Protein AF-A0AAU8SD84-F1 (afdb_monomer_lite)

pLDDT: mean 93.06, std 7.02, range [56.69, 98.38]

Foldseek 3Di:
DVVVVLLVLLVVLCVVVQKFKDWDWDDDPNFIKIWIWMWGQDPLKTKIWIWIATPVCVPPRVRTPDTDIDIDNDSVVVVCCCCPPVVDDSVSRSVRSVVD

Radius of gyration: 14.19 Å; chains: 1; bounding box: 34×24×42 Å

Sequence (100 aa):
MKIYNQLQKIKSHLKQNKKLWLEHEYNENGKIYKKEFFIKLHNNTFHIGLDEYLEDYEDATDLYRVHIRKSYTSLSEAMTFITSELHITEDEIIFKCNKS

Organism: NCBI:txid1384061

Structure (mmCIF, N/CA/C/O backbone):
data_AF-A0AAU8SD84-F1
#
_entry.id   AF-A0AAU8SD84-F1
#
loop_
_atom_site.group_PDB
_atom_site.id
_atom_site.type_symbol
_atom_site.label_atom_id
_atom_site.label_alt_id
_atom_site.label_comp_id
_atom_site.label_asym_id
_atom_site.label_entity_id
_atom_site.label_seq_id
_atom_site.pdbx_PDB_ins_code
_atom_site.Cartn_x
_atom_site.Cartn_y
_atom_site.Cartn_z
_atom_site.occupancy
_atom_site.B_iso_or_equiv
_atom_site.auth_seq_id
_atom_site.auth_comp_id
_atom_site.auth_asym_id
_atom_site.auth_atom_id
_atom_site.pdbx_PDB_model_num
ATOM 1 N N . MET A 1 1 ? 6.646 -5.440 22.418 1.00 56.69 1 MET A N 1
ATOM 2 C CA . MET A 1 1 ? 5.985 -4.178 22.841 1.00 56.69 1 MET A CA 1
ATOM 3 C C . MET A 1 1 ? 5.906 -3.119 21.730 1.00 56.69 1 MET A C 1
ATOM 5 O O . MET A 1 1 ? 4.906 -2.422 21.672 1.00 56.69 1 MET A O 1
ATOM 9 N N . LYS A 1 2 ? 6.899 -3.012 20.826 1.00 65.12 2 LYS A N 1
ATOM 10 C CA . LYS A 1 2 ? 6.940 -2.009 19.735 1.00 65.12 2 LYS A CA 1
ATOM 11 C C . LYS A 1 2 ? 5.816 -2.170 18.683 1.00 65.12 2 LYS A C 1
ATOM 13 O O . LYS A 1 2 ? 5.096 -1.211 18.427 1.00 65.12 2 LYS A O 1
ATOM 18 N N . ILE A 1 3 ? 5.583 -3.405 18.221 1.00 64.50 3 ILE A N 1
ATOM 19 C CA . ILE A 1 3 ? 4.593 -3.755 17.177 1.00 64.50 3 ILE A CA 1
ATOM 20 C C . ILE A 1 3 ? 3.153 -3.388 17.579 1.00 64.50 3 ILE A C 1
ATOM 22 O O . ILE A 1 3 ? 2.424 -2.757 16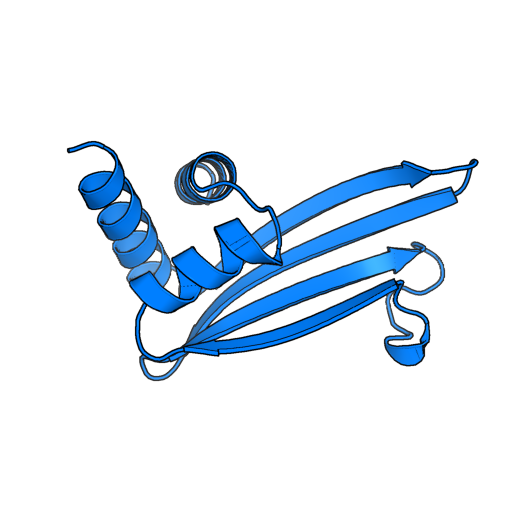.818 1.00 64.50 3 ILE A O 1
ATOM 26 N N . TYR A 1 4 ? 2.739 -3.716 18.810 1.00 69.94 4 TYR A N 1
ATOM 27 C CA . TYR A 1 4 ? 1.387 -3.397 19.292 1.00 69.94 4 TYR A CA 1
ATOM 28 C C . TYR A 1 4 ? 1.113 -1.884 19.267 1.00 69.94 4 TYR A C 1
ATOM 30 O O . TYR A 1 4 ? 0.039 -1.449 18.854 1.00 69.94 4 TYR A O 1
ATOM 3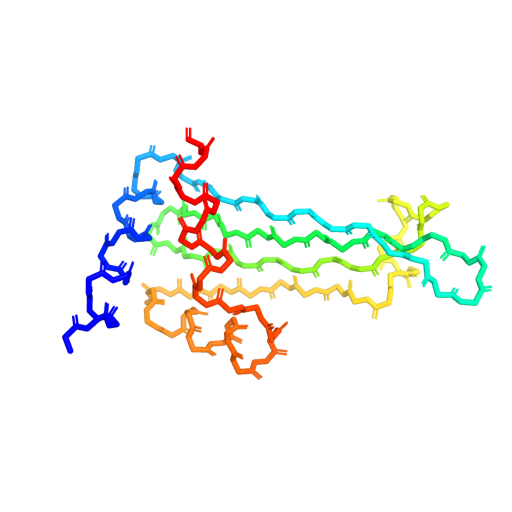8 N N . ASN A 1 5 ? 2.107 -1.071 19.636 1.00 82.62 5 ASN A N 1
ATOM 39 C CA . ASN A 1 5 ? 1.980 0.385 19.627 1.00 82.62 5 ASN A CA 1
ATOM 40 C C . ASN A 1 5 ? 1.928 0.960 18.201 1.00 82.62 5 ASN A C 1
ATOM 42 O O . ASN A 1 5 ? 1.197 1.922 17.963 1.00 82.62 5 ASN A O 1
ATOM 46 N N . GLN A 1 6 ? 2.651 0.363 17.247 1.00 87.19 6 GLN A N 1
ATOM 47 C CA . GLN A 1 6 ? 2.617 0.767 15.836 1.00 87.19 6 GLN A CA 1
ATOM 48 C C . GLN A 1 6 ? 1.245 0.477 15.208 1.00 87.19 6 GLN A C 1
ATOM 50 O O . GLN A 1 6 ? 0.620 1.386 14.658 1.00 87.19 6 GLN A O 1
ATOM 55 N N . LEU A 1 7 ? 0.700 -0.730 15.389 1.00 89.81 7 LEU A N 1
ATOM 56 C CA . LEU A 1 7 ? -0.633 -1.077 14.879 1.00 89.81 7 LEU A CA 1
ATOM 57 C C . LEU A 1 7 ? -1.738 -0.168 15.433 1.00 89.81 7 LEU A C 1
ATOM 59 O O . LEU A 1 7 ? -2.617 0.258 14.683 1.00 89.81 7 LEU A O 1
ATOM 63 N N . GLN A 1 8 ? -1.697 0.176 16.725 1.00 91.88 8 GLN A N 1
ATOM 64 C CA . GLN A 1 8 ? -2.674 1.102 17.312 1.00 91.88 8 GLN A CA 1
ATOM 65 C C . GLN A 1 8 ? -2.571 2.506 16.718 1.00 91.88 8 GLN A C 1
ATOM 67 O O . GLN A 1 8 ? -3.593 3.149 16.474 1.00 91.88 8 GLN A O 1
ATOM 72 N N . LYS A 1 9 ? -1.354 2.968 16.432 1.00 93.62 9 LYS A N 1
ATOM 73 C CA . LYS A 1 9 ? -1.126 4.262 15.792 1.00 93.62 9 LYS A CA 1
ATOM 74 C C . LYS A 1 9 ? -1.697 4.304 14.377 1.00 93.62 9 LYS A C 1
ATOM 76 O O . LYS A 1 9 ? -2.449 5.224 14.061 1.00 93.62 9 LYS A O 1
ATOM 81 N N . ILE A 1 10 ? -1.431 3.272 13.576 1.00 93.56 10 ILE A N 1
ATOM 82 C CA . ILE A 1 10 ? -1.995 3.123 12.224 1.00 93.56 10 ILE A CA 1
ATOM 83 C C . ILE A 1 10 ? -3.524 3.073 12.296 1.00 93.56 10 ILE A C 1
ATOM 85 O O . ILE A 1 10 ? -4.215 3.789 11.572 1.00 93.56 10 ILE A O 1
ATOM 89 N N . LYS A 1 11 ? -4.072 2.285 13.229 1.00 93.56 11 LYS A N 1
ATOM 90 C CA . LYS A 1 11 ? -5.519 2.185 13.453 1.00 93.56 11 LYS A CA 1
ATOM 91 C C . LYS A 1 11 ? -6.141 3.534 13.801 1.00 93.56 11 LYS A C 1
ATOM 93 O O . LYS A 1 11 ? -7.196 3.868 13.266 1.00 93.56 11 LYS A O 1
ATOM 98 N N . SER A 1 12 ? -5.517 4.287 14.705 1.00 94.75 12 SER A N 1
ATOM 99 C CA . SER A 1 12 ? -5.983 5.615 15.110 1.00 94.75 12 SER A CA 1
ATOM 100 C C . SER A 1 12 ? -5.982 6.576 13.925 1.00 94.75 12 SER A C 1
ATOM 102 O O . SER A 1 12 ? -7.002 7.209 13.655 1.00 94.75 12 SER A O 1
ATOM 104 N N . HIS A 1 13 ? -4.881 6.610 13.172 1.00 95.69 13 HIS A N 1
ATOM 105 C CA . HIS A 1 13 ? -4.744 7.445 11.985 1.00 95.69 13 HIS A CA 1
ATOM 106 C C . HIS A 1 13 ? -5.821 7.122 10.941 1.00 95.69 13 HIS A C 1
ATOM 108 O O . HIS A 1 13 ? -6.549 8.007 10.503 1.00 95.69 13 HIS A O 1
ATOM 114 N N . LEU A 1 14 ? -6.008 5.845 10.591 1.00 95.38 14 LEU A N 1
ATOM 115 C CA . LEU A 1 14 ? -7.017 5.430 9.609 1.00 95.38 14 LEU A CA 1
ATOM 116 C C . LEU A 1 14 ? -8.451 5.675 10.091 1.00 95.38 14 LEU A C 1
ATOM 118 O O . LEU A 1 14 ? -9.331 5.961 9.283 1.00 95.38 14 LEU A O 1
ATOM 122 N N . LYS A 1 15 ? -8.719 5.611 11.400 1.00 94.38 15 LYS A N 1
ATOM 123 C CA . LYS A 1 15 ? -10.032 5.991 11.941 1.00 94.38 15 LYS A CA 1
ATOM 124 C C . LYS A 1 15 ? -10.328 7.478 11.758 1.00 94.38 15 LYS A C 1
ATOM 126 O O . LYS A 1 15 ? -11.484 7.798 11.468 1.00 94.38 15 LYS A O 1
ATOM 131 N N . GLN A 1 16 ? -9.318 8.330 11.920 1.00 95.31 16 GLN A N 1
ATOM 132 C CA . GLN A 1 16 ? -9.416 9.787 11.812 1.00 95.31 16 GLN A CA 1
ATOM 133 C C . GLN A 1 16 ? -9.433 10.244 10.348 1.00 95.31 16 GLN A C 1
ATOM 135 O O . GLN A 1 16 ? -10.398 10.862 9.912 1.00 95.31 16 GLN A O 1
ATOM 140 N N . ASN A 1 17 ? -8.420 9.860 9.573 1.00 95.38 17 ASN A N 1
ATOM 141 C CA . ASN A 1 17 ? -8.176 10.369 8.222 1.00 95.38 17 ASN A CA 1
ATOM 142 C C . ASN A 1 17 ? -8.804 9.517 7.113 1.00 95.38 17 ASN A C 1
ATOM 144 O O . ASN A 1 17 ? -8.833 9.933 5.957 1.00 95.38 17 ASN A O 1
ATOM 148 N N . LYS A 1 18 ? -9.291 8.310 7.436 1.00 95.12 18 LYS A N 1
ATOM 149 C CA . LYS A 1 18 ? -9.874 7.317 6.506 1.00 95.12 18 LYS A CA 1
ATOM 150 C C . LYS A 1 18 ? -8.950 6.814 5.402 1.00 95.12 18 LYS A C 1
ATOM 152 O O . LYS A 1 18 ? -9.307 5.846 4.737 1.00 95.12 18 LYS A O 1
ATOM 157 N N . LYS A 1 19 ? -7.780 7.409 5.197 1.00 96.31 19 LYS A N 1
ATOM 158 C CA . LYS A 1 19 ? -6.826 7.008 4.170 1.00 96.31 19 LYS A CA 1
ATOM 159 C C . LYS A 1 19 ? -5.393 7.324 4.575 1.00 96.31 19 LYS A C 1
ATOM 161 O O . LYS A 1 19 ? -5.161 8.223 5.375 1.00 96.31 19 LYS A O 1
ATOM 166 N N . LEU A 1 20 ? -4.462 6.599 3.975 1.00 96.56 20 LEU A N 1
ATOM 167 C CA . LEU A 1 20 ? -3.028 6.841 4.003 1.00 96.56 20 LEU A CA 1
ATOM 168 C C . LEU A 1 20 ? -2.465 6.517 2.618 1.00 96.56 20 LEU A C 1
ATOM 170 O O . LEU A 1 20 ? -2.927 5.565 1.989 1.00 96.56 20 LEU A O 1
ATOM 174 N N . TRP A 1 21 ? -1.502 7.315 2.157 1.00 96.56 21 TRP A N 1
ATOM 175 C CA . TRP A 1 21 ? -0.938 7.212 0.813 1.00 96.56 21 TRP A CA 1
ATOM 176 C C . TRP A 1 21 ? 0.584 7.374 0.842 1.00 96.56 21 TRP A C 1
ATOM 178 O O . TRP A 1 21 ? 1.099 8.330 1.433 1.00 96.56 21 TRP A O 1
ATOM 188 N N . LEU A 1 22 ? 1.301 6.440 0.229 1.00 95.56 22 LEU A N 1
ATOM 189 C CA . LEU A 1 22 ? 2.746 6.463 0.038 1.00 95.56 22 LEU A CA 1
ATOM 190 C C . LEU A 1 22 ? 3.022 6.488 -1.461 1.00 95.56 22 LEU A C 1
ATOM 192 O O . LEU A 1 22 ? 2.501 5.664 -2.198 1.00 95.56 22 LEU A O 1
ATOM 196 N N . GLU A 1 23 ? 3.853 7.427 -1.882 1.00 94.56 23 GLU A N 1
ATOM 197 C CA . GLU A 1 23 ? 4.304 7.569 -3.261 1.00 94.56 23 GLU A CA 1
ATOM 198 C C . GLU A 1 23 ? 5.823 7.514 -3.256 1.00 94.56 23 GLU A C 1
ATOM 200 O O . GLU A 1 23 ? 6.476 8.109 -2.389 1.00 94.56 23 GLU A O 1
ATOM 205 N N . HIS A 1 24 ? 6.369 6.787 -4.216 1.00 93.19 24 HIS A N 1
ATOM 206 C CA . HIS A 1 24 ? 7.792 6.738 -4.474 1.00 93.19 24 HIS A CA 1
ATOM 207 C C . HIS A 1 24 ? 8.030 6.716 -5.977 1.00 93.19 24 HIS A C 1
ATOM 209 O O . HIS A 1 24 ? 7.358 5.995 -6.708 1.00 93.19 24 HIS A O 1
ATOM 215 N N . GLU A 1 25 ? 9.016 7.482 -6.417 1.00 95.50 25 GLU A N 1
ATOM 216 C CA . GLU A 1 25 ? 9.482 7.487 -7.792 1.00 95.50 25 GLU A CA 1
ATOM 217 C C . GLU A 1 25 ? 10.910 6.953 -7.828 1.00 95.50 25 GLU A C 1
ATOM 219 O O . GLU A 1 25 ? 11.729 7.298 -6.968 1.00 95.50 25 GLU A O 1
ATOM 224 N N . TYR A 1 26 ? 11.208 6.108 -8.812 1.00 95.00 26 TYR A N 1
ATOM 225 C CA . TYR A 1 26 ? 12.548 5.571 -8.996 1.00 95.00 26 TYR A CA 1
ATOM 226 C C . TYR A 1 26 ? 12.899 5.406 -10.476 1.00 95.00 26 TYR A C 1
ATOM 228 O O . TYR A 1 26 ? 12.034 5.225 -11.333 1.00 95.00 26 TYR A O 1
ATOM 236 N N . ASN A 1 27 ? 14.198 5.467 -10.778 1.00 95.81 27 ASN A N 1
ATOM 237 C CA . ASN A 1 27 ? 14.711 5.212 -12.119 1.00 95.81 27 ASN A CA 1
ATOM 238 C C . ASN A 1 27 ? 15.161 3.753 -12.249 1.00 95.81 27 ASN A C 1
ATOM 240 O O . ASN A 1 27 ? 15.962 3.276 -11.445 1.00 95.81 27 ASN A O 1
ATOM 244 N N . GLU A 1 28 ? 14.694 3.066 -13.287 1.00 94.44 28 GLU A N 1
ATOM 245 C CA . GLU A 1 28 ? 15.166 1.735 -13.666 1.00 94.44 28 GLU A CA 1
ATOM 246 C C . GLU A 1 28 ? 15.444 1.728 -15.171 1.00 94.44 28 GLU A C 1
ATOM 248 O O . GLU A 1 28 ? 14.562 1.986 -15.990 1.00 94.44 28 GLU A O 1
ATOM 253 N N . ASN A 1 29 ? 16.697 1.454 -15.545 1.00 93.75 29 ASN A N 1
ATOM 254 C CA . ASN A 1 29 ? 17.152 1.419 -16.940 1.00 93.75 29 ASN A CA 1
ATOM 255 C C . ASN A 1 29 ? 16.831 2.700 -17.738 1.00 93.75 29 ASN A C 1
ATOM 257 O O . ASN A 1 29 ? 16.481 2.636 -18.916 1.00 93.75 29 ASN A O 1
ATOM 261 N N . GLY A 1 30 ? 16.937 3.869 -17.099 1.00 94.19 30 GLY A N 1
ATOM 262 C CA . GLY A 1 30 ? 16.686 5.162 -17.737 1.00 94.19 30 GLY A CA 1
ATOM 263 C C . GLY A 1 30 ? 15.209 5.545 -17.830 1.00 94.19 30 GLY A C 1
ATOM 264 O O . GLY A 1 30 ? 14.912 6.622 -18.340 1.00 94.19 30 GLY A O 1
ATOM 265 N N . LYS A 1 31 ? 14.293 4.716 -17.318 1.00 94.00 31 LYS A N 1
ATOM 266 C CA . LYS A 1 31 ? 12.860 5.017 -17.259 1.00 94.00 31 LYS A CA 1
ATOM 267 C C . LYS A 1 31 ? 12.422 5.363 -15.841 1.00 94.00 31 LYS A C 1
ATOM 269 O O . LYS A 1 31 ? 12.946 4.796 -14.884 1.00 94.00 31 LYS A O 1
ATOM 274 N N . ILE A 1 32 ? 11.455 6.269 -15.727 1.00 95.75 32 ILE A N 1
ATOM 275 C CA . ILE A 1 32 ? 10.875 6.697 -14.454 1.00 95.75 32 ILE A CA 1
ATOM 276 C C . ILE A 1 32 ? 9.651 5.835 -14.150 1.00 95.75 32 ILE A C 1
ATOM 278 O O . ILE A 1 32 ? 8.696 5.799 -14.928 1.00 95.75 32 ILE A O 1
ATOM 282 N N . TYR A 1 33 ? 9.694 5.143 -13.015 1.00 96.31 33 TYR A N 1
ATOM 283 C CA . TYR A 1 33 ? 8.566 4.400 -12.471 1.00 96.31 33 TYR A CA 1
ATOM 284 C C . TYR A 1 33 ? 7.990 5.132 -11.269 1.00 96.31 33 TYR A C 1
ATOM 286 O O . TYR A 1 33 ? 8.727 5.541 -10.368 1.00 96.31 33 TYR A O 1
ATOM 294 N N . LYS A 1 34 ? 6.663 5.218 -11.229 1.00 96.50 34 LYS A N 1
ATOM 295 C CA . LYS A 1 34 ? 5.901 5.633 -10.057 1.00 96.50 34 LYS A CA 1
ATOM 296 C C . LYS A 1 34 ? 5.376 4.392 -9.353 1.00 96.50 34 LYS A C 1
ATOM 298 O O . LYS A 1 34 ? 4.860 3.469 -9.985 1.00 96.50 34 LYS A O 1
ATOM 303 N N . LYS A 1 35 ? 5.529 4.370 -8.034 1.00 96.19 35 LYS A N 1
ATOM 304 C CA . LYS A 1 35 ? 5.000 3.347 -7.140 1.00 96.19 35 LYS A CA 1
ATOM 305 C C . LYS A 1 35 ? 4.098 4.015 -6.117 1.00 96.19 35 LYS A C 1
ATOM 307 O O . LYS A 1 35 ? 4.558 4.804 -5.291 1.00 96.19 35 LYS A O 1
ATOM 312 N N . GLU A 1 36 ? 2.823 3.668 -6.155 1.00 96.31 36 GLU A N 1
ATOM 313 C CA . GLU A 1 36 ? 1.794 4.260 -5.314 1.00 96.31 36 GLU A CA 1
ATOM 314 C C . GLU A 1 36 ? 1.124 3.198 -4.469 1.00 96.31 36 GLU A C 1
ATOM 316 O O . GLU A 1 36 ? 0.527 2.245 -4.967 1.00 96.31 36 GLU A O 1
ATOM 321 N N . PHE A 1 37 ? 1.189 3.380 -3.163 1.00 97.75 37 PHE A N 1
ATOM 322 C CA . PHE A 1 37 ? 0.534 2.516 -2.208 1.00 97.75 37 PHE A CA 1
ATOM 323 C C . PHE A 1 37 ? -0.492 3.291 -1.401 1.00 97.75 37 PHE A C 1
ATOM 325 O O . PHE A 1 37 ? -0.239 4.403 -0.935 1.00 97.75 37 PHE A O 1
ATOM 332 N N . PHE A 1 38 ? -1.626 2.653 -1.126 1.00 97.38 38 PHE A N 1
ATOM 333 C CA . PHE A 1 38 ? -2.623 3.224 -0.240 1.00 97.38 38 PHE A CA 1
ATOM 334 C C . PHE A 1 38 ? -3.285 2.211 0.679 1.00 97.38 38 PHE A C 1
ATOM 336 O O . PHE A 1 38 ? -3.477 1.043 0.343 1.00 97.38 38 PHE A O 1
ATOM 343 N N . ILE A 1 39 ? -3.738 2.725 1.824 1.00 97.75 39 ILE A N 1
ATOM 344 C CA . ILE A 1 39 ? -4.674 2.054 2.724 1.00 97.75 39 ILE A CA 1
ATOM 345 C C . ILE A 1 39 ? -5.866 2.983 2.920 1.00 97.75 39 ILE A C 1
ATOM 347 O O . ILE A 1 39 ? -5.692 4.128 3.331 1.00 97.75 39 ILE A O 1
ATOM 351 N N . LYS A 1 40 ? -7.081 2.506 2.659 1.00 97.75 40 LYS A N 1
ATOM 352 C CA . LYS A 1 40 ? -8.333 3.237 2.901 1.00 97.75 40 LYS A CA 1
ATOM 353 C C . LYS A 1 40 ? -9.207 2.452 3.870 1.00 97.75 40 LYS A C 1
ATOM 355 O O . LYS A 1 40 ? -9.368 1.249 3.714 1.00 97.75 40 LYS A O 1
ATOM 360 N N . LEU A 1 41 ? -9.795 3.125 4.851 1.00 97.75 41 LEU A N 1
ATOM 361 C CA . LEU A 1 41 ? -10.784 2.560 5.760 1.00 97.75 41 LEU A CA 1
ATOM 362 C C . LEU A 1 41 ? -12.180 3.035 5.351 1.00 97.75 41 LEU A C 1
ATOM 364 O O . LEU A 1 41 ? -12.512 4.210 5.513 1.00 97.75 41 LEU A O 1
ATOM 368 N N . HIS A 1 42 ? -13.010 2.110 4.881 1.00 96.81 42 HIS A N 1
ATOM 369 C CA . HIS A 1 42 ? -14.393 2.368 4.489 1.00 96.81 42 HIS A CA 1
ATOM 370 C C . HIS A 1 42 ? -15.294 1.246 5.013 1.00 96.81 42 HIS A C 1
ATOM 372 O O . HIS A 1 42 ? -14.972 0.076 4.849 1.00 96.81 42 HIS A O 1
ATOM 378 N N . ASN A 1 43 ? -16.399 1.584 5.688 1.00 94.31 43 ASN A N 1
ATOM 379 C CA . ASN A 1 43 ? -17.327 0.612 6.291 1.00 94.31 43 ASN A CA 1
ATOM 380 C C . ASN A 1 43 ? -16.624 -0.509 7.086 1.00 94.31 43 ASN A C 1
ATOM 382 O O . ASN A 1 43 ? -16.881 -1.692 6.881 1.00 94.31 43 ASN A O 1
ATOM 386 N N . ASN A 1 44 ? -15.689 -0.135 7.969 1.00 93.94 44 ASN A N 1
ATOM 387 C CA . ASN A 1 44 ? -14.846 -1.056 8.752 1.00 93.94 44 ASN A CA 1
ATOM 388 C C . ASN A 1 44 ? -14.000 -2.049 7.928 1.00 93.94 44 ASN A C 1
ATOM 390 O O . ASN A 1 44 ? -13.456 -2.997 8.487 1.00 93.94 44 ASN A O 1
ATOM 394 N N . THR A 1 45 ? -13.842 -1.807 6.629 1.00 97.69 45 THR A N 1
ATOM 395 C CA . THR A 1 45 ? -12.996 -2.588 5.726 1.00 97.69 45 THR A CA 1
ATOM 396 C C . THR A 1 45 ? -11.766 -1.772 5.342 1.00 97.69 45 THR A C 1
ATOM 398 O O . THR A 1 45 ? -11.863 -0.593 4.997 1.00 97.69 45 THR A O 1
ATOM 401 N N . PHE A 1 46 ? -10.600 -2.402 5.425 1.00 98.06 46 PHE A N 1
ATOM 402 C CA . PHE A 1 46 ? -9.321 -1.868 4.979 1.00 98.06 46 PHE A CA 1
ATOM 403 C C . PHE A 1 46 ? -9.106 -2.262 3.523 1.00 98.06 46 PHE A C 1
ATOM 405 O O . PHE A 1 46 ? -8.898 -3.435 3.225 1.00 98.06 46 PHE A O 1
ATOM 412 N N . HIS A 1 47 ? -9.151 -1.286 2.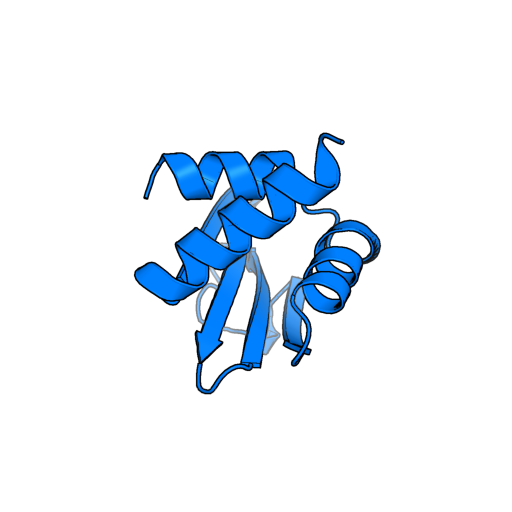626 1.00 98.38 47 HIS A N 1
ATOM 413 C CA . HIS A 1 47 ? -8.837 -1.448 1.214 1.00 98.38 47 HIS A CA 1
ATOM 414 C C . HIS A 1 47 ? -7.383 -1.062 0.974 1.00 98.38 47 HIS A C 1
ATOM 416 O O . HIS A 1 47 ? -6.974 0.051 1.307 1.00 98.38 47 HIS A O 1
ATOM 422 N N . ILE A 1 48 ? -6.623 -1.979 0.395 1.00 98.25 48 ILE A N 1
ATOM 423 C CA . ILE A 1 48 ? -5.196 -1.838 0.134 1.00 98.25 48 ILE A CA 1
ATOM 424 C C . ILE A 1 48 ? -5.000 -1.812 -1.371 1.00 98.25 48 ILE A C 1
ATOM 426 O O . ILE A 1 48 ? -5.553 -2.664 -2.078 1.00 98.25 48 ILE A O 1
ATOM 430 N N . GLY A 1 49 ? -4.219 -0.851 -1.846 1.00 97.69 49 GLY A N 1
ATOM 431 C CA . GLY A 1 49 ? -3.794 -0.796 -3.232 1.00 97.69 49 GLY A CA 1
ATOM 432 C C . GLY A 1 49 ? -2.298 -0.603 -3.351 1.00 97.69 49 GLY A C 1
ATOM 433 O O . GLY A 1 49 ? -1.700 0.084 -2.525 1.00 97.69 49 GLY A O 1
ATOM 434 N N . LEU A 1 50 ? -1.724 -1.230 -4.371 1.00 97.62 50 LEU A N 1
ATOM 435 C CA . LEU A 1 50 ? -0.379 -0.950 -4.842 1.00 97.62 50 LEU A CA 1
ATOM 436 C C . LEU A 1 50 ? -0.423 -0.879 -6.363 1.00 97.62 50 LEU A C 1
ATOM 438 O O . LEU A 1 50 ? -0.837 -1.847 -7.002 1.00 97.62 50 LEU A O 1
ATOM 442 N N . ASP A 1 51 ? 0.006 0.251 -6.897 1.00 96.88 51 ASP A N 1
ATOM 443 C CA . ASP A 1 51 ? 0.203 0.479 -8.316 1.00 96.88 51 ASP A CA 1
ATOM 444 C C . ASP A 1 51 ? 1.680 0.749 -8.573 1.00 96.88 51 ASP A C 1
ATOM 446 O O . ASP A 1 51 ? 2.339 1.449 -7.805 1.00 96.88 51 ASP A O 1
ATOM 450 N N . GLU A 1 52 ? 2.205 0.169 -9.641 1.00 96.81 52 GLU A N 1
ATOM 451 C CA . GLU A 1 52 ? 3.560 0.425 -10.102 1.00 96.81 52 GLU A CA 1
ATOM 452 C C . GLU A 1 52 ? 3.550 0.499 -11.619 1.00 96.81 52 GLU A C 1
ATOM 454 O O . GLU A 1 52 ? 3.190 -0.470 -12.296 1.00 96.81 52 GLU A O 1
ATOM 459 N N . TYR A 1 53 ? 3.914 1.656 -12.150 1.00 96.38 53 TYR A N 1
ATOM 460 C CA . TYR A 1 53 ? 3.728 1.980 -13.555 1.00 96.38 53 TYR A CA 1
ATOM 461 C C . TYR A 1 53 ? 4.819 2.933 -14.039 1.00 96.38 53 TYR A C 1
ATOM 463 O O . TYR A 1 53 ? 5.448 3.639 -13.251 1.00 96.38 53 TYR A O 1
ATOM 471 N N . LEU A 1 54 ? 5.084 2.916 -15.344 1.00 95.19 54 LEU A N 1
ATOM 472 C CA . LEU A 1 54 ? 5.900 3.949 -15.976 1.00 95.19 54 LEU A CA 1
ATOM 473 C C . LEU A 1 54 ? 5.108 5.245 -15.999 1.00 95.19 54 LEU A C 1
ATOM 475 O O . LEU A 1 54 ? 3.922 5.195 -16.294 1.00 95.19 54 LEU A O 1
ATOM 479 N N . GLU A 1 55 ? 5.758 6.379 -15.754 1.00 89.81 55 GLU A N 1
ATOM 480 C CA . GLU A 1 55 ? 5.086 7.686 -15.751 1.00 89.81 55 GLU A CA 1
ATOM 481 C C . GLU A 1 55 ? 4.233 7.928 -17.013 1.00 89.81 55 GLU A C 1
ATOM 483 O O . GLU A 1 55 ? 3.102 8.391 -16.908 1.00 89.81 55 GLU A O 1
ATOM 488 N N . ASP A 1 56 ? 4.710 7.49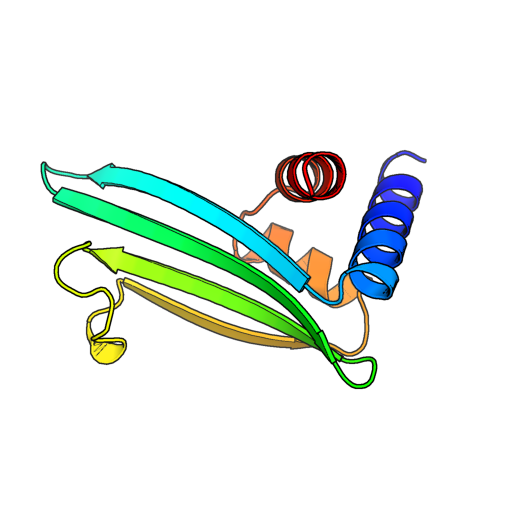6 -18.186 1.00 89.19 56 ASP A N 1
ATOM 489 C CA . ASP A 1 56 ? 3.981 7.589 -19.462 1.00 89.19 56 ASP A CA 1
ATOM 490 C C . ASP A 1 56 ? 2.643 6.815 -19.490 1.00 89.19 56 ASP A C 1
ATOM 492 O O . ASP A 1 56 ? 1.836 7.003 -20.402 1.00 89.19 56 ASP A O 1
ATOM 496 N N . TYR A 1 57 ? 2.411 5.915 -18.531 1.00 90.06 57 TYR A N 1
ATOM 497 C CA . TYR A 1 57 ? 1.272 4.996 -18.466 1.00 90.06 57 TYR A CA 1
ATOM 498 C C . TYR A 1 57 ? 0.366 5.227 -17.248 1.00 90.06 57 TYR A C 1
ATOM 500 O O . TYR A 1 57 ? -0.402 4.330 -16.928 1.00 90.06 57 TYR A O 1
ATOM 508 N N . GLU A 1 58 ? 0.409 6.391 -16.591 1.00 84.44 58 GLU A N 1
ATOM 509 C CA . GLU A 1 58 ? -0.328 6.710 -15.344 1.00 84.44 58 GLU A CA 1
ATOM 510 C C . GLU A 1 58 ? -1.843 6.420 -15.347 1.00 84.44 58 GLU A C 1
ATOM 512 O O . GLU A 1 58 ? -2.420 6.223 -14.285 1.00 84.44 58 GLU A O 1
ATOM 517 N N . ASP A 1 59 ? -2.484 6.314 -16.513 1.00 87.06 59 ASP A N 1
ATOM 518 C CA . ASP A 1 59 ? -3.917 6.002 -16.639 1.00 87.06 59 ASP A CA 1
ATOM 519 C C . ASP A 1 59 ? -4.207 4.667 -17.361 1.00 87.06 59 ASP A C 1
ATOM 521 O O . ASP A 1 59 ? -5.363 4.311 -17.608 1.00 87.06 59 ASP A O 1
ATOM 525 N N . ALA A 1 60 ? -3.171 3.898 -17.703 1.00 91.88 60 ALA A N 1
ATOM 526 C CA . ALA A 1 60 ? -3.274 2.653 -18.465 1.00 91.88 60 ALA A CA 1
ATOM 527 C C . ALA A 1 60 ? -3.003 1.436 -17.569 1.00 91.88 60 ALA A C 1
ATOM 529 O O . ALA A 1 60 ? -1.938 0.825 -17.620 1.00 91.88 60 ALA A O 1
ATOM 530 N N . THR A 1 61 ? -3.975 1.086 -16.717 1.00 88.38 61 THR A N 1
ATOM 531 C CA . THR A 1 61 ? -3.832 0.012 -15.705 1.00 88.38 61 THR A CA 1
ATOM 532 C C . THR A 1 61 ? -3.451 -1.361 -16.269 1.00 88.38 61 THR A C 1
ATOM 534 O O . THR A 1 61 ? -2.855 -2.172 -15.563 1.00 88.38 61 THR A O 1
ATOM 537 N N . ASP A 1 62 ? -3.763 -1.629 -17.537 1.00 91.62 62 ASP A N 1
ATOM 538 C CA . ASP A 1 62 ? -3.370 -2.837 -18.268 1.00 91.62 62 ASP A CA 1
ATOM 539 C C . ASP A 1 62 ? -1.866 -2.891 -18.580 1.00 91.62 62 ASP A C 1
ATOM 541 O O . ASP A 1 62 ? -1.316 -3.972 -18.788 1.00 91.62 62 ASP A O 1
ATOM 545 N N . LEU A 1 63 ? -1.198 -1.737 -18.565 1.00 92.31 63 LEU A N 1
ATOM 546 C CA . LEU A 1 63 ? 0.240 -1.581 -18.778 1.00 92.31 63 LEU A CA 1
ATOM 547 C C . LEU A 1 63 ? 1.030 -1.469 -17.468 1.00 92.31 63 LEU A C 1
ATOM 549 O O . LEU A 1 63 ? 2.250 -1.285 -17.495 1.00 92.31 63 LEU A O 1
ATOM 553 N N . TYR A 1 64 ? 0.363 -1.570 -16.317 1.00 95.44 64 TYR A N 1
ATOM 554 C CA . TYR A 1 64 ? 1.037 -1.481 -15.028 1.00 95.44 64 TYR A CA 1
ATOM 555 C C . TYR A 1 64 ? 1.915 -2.707 -14.809 1.00 95.44 64 TYR A C 1
ATOM 557 O O . TYR A 1 64 ? 1.522 -3.848 -15.057 1.00 95.44 64 TYR A O 1
ATOM 565 N N . ARG A 1 65 ? 3.102 -2.471 -14.252 1.00 94.25 65 ARG A N 1
ATOM 566 C CA . ARG A 1 65 ? 3.986 -3.539 -13.780 1.00 94.25 65 ARG A CA 1
ATOM 567 C C . ARG A 1 65 ? 3.370 -4.254 -12.581 1.00 94.25 65 ARG A C 1
ATOM 569 O O . ARG A 1 65 ? 3.475 -5.473 -12.467 1.00 94.25 65 ARG A O 1
ATOM 576 N N . VAL A 1 66 ? 2.733 -3.493 -11.691 1.00 95.38 66 VAL A N 1
ATOM 577 C CA . VAL A 1 66 ? 2.002 -4.013 -10.534 1.00 95.38 66 VAL A CA 1
ATOM 578 C C . VAL A 1 66 ? 0.664 -3.300 -10.437 1.00 95.38 66 VAL A C 1
ATOM 580 O O . VAL A 1 66 ? 0.604 -2.076 -10.446 1.00 95.38 66 VAL A O 1
ATOM 583 N N . HIS A 1 67 ? -0.406 -4.075 -10.292 1.00 96.44 67 HIS A N 1
ATOM 584 C CA . HIS A 1 67 ? -1.725 -3.562 -9.951 1.00 96.44 67 HIS A CA 1
ATOM 585 C C . HIS A 1 67 ? -2.389 -4.503 -8.947 1.00 96.44 67 HIS A C 1
ATOM 587 O O . HIS A 1 67 ? -2.855 -5.593 -9.286 1.00 96.44 67 HIS A O 1
ATOM 593 N N . ILE A 1 68 ? -2.404 -4.102 -7.679 1.00 96.75 68 ILE A N 1
ATOM 594 C CA . ILE A 1 68 ? -2.941 -4.903 -6.578 1.00 96.75 68 ILE A CA 1
ATOM 595 C C . ILE A 1 68 ? -4.101 -4.165 -5.940 1.00 96.75 68 ILE A C 1
ATOM 597 O O . ILE A 1 68 ? -4.003 -2.984 -5.612 1.00 96.75 68 ILE A O 1
ATOM 601 N N . ARG A 1 69 ? -5.193 -4.892 -5.699 1.00 97.62 69 ARG A N 1
ATOM 602 C CA . ARG A 1 69 ? -6.324 -4.458 -4.878 1.00 97.62 69 ARG A CA 1
ATOM 603 C C . ARG A 1 69 ? -6.708 -5.589 -3.934 1.00 97.62 69 ARG A C 1
ATOM 605 O O . ARG A 1 69 ? -7.032 -6.690 -4.379 1.00 97.62 69 ARG A O 1
ATOM 612 N N . LYS A 1 70 ? -6.666 -5.338 -2.627 1.00 98.25 70 LYS A N 1
ATOM 613 C CA . LYS A 1 70 ? -7.082 -6.299 -1.592 1.00 98.25 70 LYS A CA 1
ATOM 614 C C . LYS A 1 70 ? -7.926 -5.616 -0.531 1.00 98.25 70 LYS A C 1
ATOM 616 O O . LYS A 1 70 ? -7.877 -4.400 -0.370 1.00 98.25 70 LYS A O 1
ATOM 621 N N . SER A 1 71 ? -8.751 -6.395 0.158 1.00 98.19 71 SER A N 1
ATOM 622 C CA . SER A 1 71 ? -9.640 -5.895 1.204 1.00 98.19 71 SER A CA 1
ATOM 623 C C . SER A 1 71 ? -9.629 -6.833 2.400 1.00 98.19 71 SER A C 1
ATOM 625 O O . SER A 1 71 ? -9.677 -8.047 2.223 1.00 98.19 71 SER A O 1
ATOM 627 N N . TYR A 1 72 ? -9.582 -6.258 3.598 1.00 98.12 72 TYR A N 1
ATOM 628 C CA . TYR A 1 72 ? -9.516 -6.990 4.862 1.00 98.12 72 TYR A CA 1
ATOM 629 C C . TYR A 1 72 ? -10.433 -6.347 5.894 1.00 98.12 72 TYR A C 1
ATOM 631 O O . TYR A 1 72 ? -10.564 -5.126 5.949 1.00 98.12 72 TYR A O 1
ATOM 639 N N . THR A 1 73 ? -11.033 -7.151 6.763 1.00 97.19 73 THR A N 1
ATOM 640 C CA . THR A 1 73 ? -11.799 -6.658 7.922 1.00 97.19 73 THR A CA 1
ATOM 641 C C . THR A 1 73 ? -10.915 -6.497 9.163 1.00 97.19 73 THR A C 1
ATOM 643 O O . THR A 1 73 ? -11.265 -5.775 10.098 1.00 97.19 73 THR A O 1
ATOM 646 N N . SER A 1 74 ? -9.731 -7.117 9.160 1.00 96.12 74 SER A N 1
ATOM 647 C CA . SER A 1 74 ? -8.729 -7.032 10.220 1.00 96.12 74 SER A CA 1
ATOM 648 C C . SER A 1 74 ? -7.535 -6.186 9.785 1.00 96.12 74 SER A C 1
ATOM 650 O O . SER A 1 74 ? -6.887 -6.470 8.780 1.00 96.12 74 SER A O 1
ATOM 652 N N . LEU A 1 75 ? -7.186 -5.174 10.590 1.00 95.25 75 LEU A N 1
ATOM 653 C CA . LEU A 1 75 ? -5.966 -4.394 10.362 1.00 95.25 75 LEU A CA 1
ATOM 654 C C . LEU A 1 75 ? -4.710 -5.263 10.496 1.00 95.25 75 LEU A C 1
ATOM 656 O O . LEU A 1 75 ? -3.731 -5.020 9.807 1.00 95.25 75 LEU A O 1
ATOM 660 N N . SER A 1 76 ? -4.724 -6.269 11.375 1.00 95.31 76 SER A N 1
ATOM 661 C CA . SER A 1 76 ? -3.561 -7.141 11.554 1.00 95.31 76 SER A CA 1
ATOM 662 C C . SER A 1 76 ? -3.289 -7.955 10.292 1.00 95.31 76 SER A C 1
ATOM 664 O O . SER A 1 76 ? -2.151 -8.011 9.851 1.00 95.31 76 SER A O 1
ATOM 666 N N . GLU A 1 77 ? -4.329 -8.534 9.688 1.00 96.56 77 GLU A N 1
ATOM 667 C CA . GLU A 1 77 ? -4.202 -9.303 8.441 1.00 96.56 77 GLU A CA 1
ATOM 668 C C . GLU A 1 77 ? -3.783 -8.411 7.273 1.00 96.56 77 GLU A C 1
ATOM 670 O O . GLU A 1 77 ? -2.890 -8.776 6.512 1.00 96.56 77 GLU A O 1
ATOM 675 N N . ALA A 1 78 ? -4.370 -7.211 7.181 1.00 97.12 78 ALA A N 1
ATOM 676 C CA . ALA A 1 78 ? -3.951 -6.196 6.222 1.00 97.12 78 ALA A CA 1
ATOM 677 C C . ALA A 1 78 ? -2.448 -5.902 6.343 1.00 97.12 78 ALA A C 1
ATOM 679 O O . ALA A 1 78 ? -1.732 -5.928 5.348 1.00 97.12 78 ALA A O 1
ATOM 680 N N . MET A 1 79 ? -1.957 -5.663 7.561 1.00 96.00 79 MET A N 1
ATOM 681 C CA . MET A 1 79 ? -0.547 -5.352 7.809 1.00 96.00 79 MET A CA 1
ATOM 682 C C . MET A 1 79 ? 0.382 -6.544 7.559 1.00 96.00 79 MET A C 1
ATOM 684 O O . MET A 1 79 ? 1.477 -6.353 7.031 1.00 96.00 79 MET A O 1
ATOM 688 N N . THR A 1 80 ? -0.053 -7.771 7.859 1.00 96.12 80 THR A N 1
ATOM 689 C CA . THR A 1 80 ? 0.684 -8.979 7.469 1.00 96.12 80 THR A CA 1
ATOM 690 C C . THR A 1 80 ? 0.832 -9.048 5.953 1.00 96.12 80 THR A C 1
ATOM 692 O O . THR A 1 80 ? 1.954 -9.191 5.479 1.00 96.12 80 THR A O 1
ATOM 695 N N . PHE A 1 81 ? -0.246 -8.866 5.186 1.00 97.06 81 PHE A N 1
ATOM 696 C CA . PHE A 1 81 ? -0.180 -8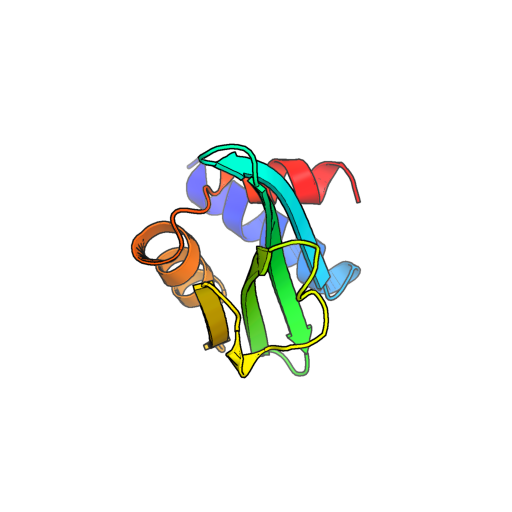.837 3.720 1.00 97.06 81 PHE A CA 1
ATOM 697 C C . PHE A 1 81 ? 0.759 -7.739 3.200 1.00 97.06 81 PHE A C 1
ATOM 699 O O . PHE A 1 81 ? 1.618 -7.995 2.363 1.00 97.06 81 PHE A O 1
ATOM 706 N N . ILE A 1 82 ? 0.643 -6.524 3.737 1.00 96.50 82 ILE A N 1
ATOM 707 C CA . ILE A 1 82 ? 1.466 -5.379 3.330 1.00 96.50 82 ILE A CA 1
ATOM 708 C C . ILE A 1 82 ? 2.964 -5.654 3.530 1.00 96.50 82 ILE A C 1
ATOM 710 O O . ILE A 1 82 ? 3.772 -5.388 2.643 1.00 96.50 82 ILE A O 1
ATOM 714 N N . THR A 1 83 ? 3.340 -6.197 4.686 1.00 95.50 83 THR A N 1
ATOM 715 C CA . THR A 1 83 ? 4.752 -6.420 5.033 1.00 95.50 83 THR A CA 1
ATOM 716 C C . THR A 1 83 ? 5.343 -7.649 4.345 1.00 95.50 83 THR A C 1
ATOM 718 O O . THR A 1 83 ? 6.496 -7.609 3.919 1.00 95.50 83 THR A O 1
ATOM 721 N N . SER A 1 84 ? 4.567 -8.729 4.213 1.00 95.06 84 SER A N 1
ATOM 722 C CA . SER A 1 84 ? 5.045 -9.992 3.633 1.00 95.06 84 SER A CA 1
ATOM 723 C C . SER A 1 84 ? 5.016 -10.012 2.107 1.00 95.06 84 SER A C 1
ATOM 725 O O . SER A 1 84 ? 5.995 -10.443 1.508 1.00 95.06 84 SER A O 1
ATOM 727 N N . GLU A 1 85 ? 3.943 -9.513 1.490 1.00 94.50 85 GLU A N 1
ATOM 728 C CA . GLU A 1 85 ? 3.718 -9.630 0.042 1.00 94.50 85 GLU A CA 1
ATOM 729 C C . GLU A 1 85 ? 4.063 -8.344 -0.716 1.00 94.50 85 GLU A C 1
ATOM 731 O O . GLU A 1 85 ? 4.554 -8.399 -1.839 1.00 94.50 85 GLU A O 1
ATOM 736 N N . LEU A 1 86 ? 3.800 -7.167 -0.128 1.00 94.56 86 LEU A N 1
ATOM 737 C CA . LEU A 1 86 ? 4.086 -5.881 -0.789 1.00 94.56 86 LEU A CA 1
ATOM 738 C C . LEU A 1 86 ? 5.463 -5.315 -0.433 1.00 94.56 86 LEU A C 1
ATOM 740 O O . LEU A 1 86 ? 5.903 -4.341 -1.048 1.00 94.56 86 LEU A O 1
ATOM 744 N N . HIS A 1 87 ? 6.122 -5.913 0.563 1.00 94.06 87 HIS A N 1
ATOM 745 C CA . HIS A 1 87 ? 7.412 -5.487 1.104 1.00 94.06 87 HIS A CA 1
ATOM 746 C C . HIS A 1 87 ? 7.444 -4.018 1.559 1.00 94.06 87 HIS A C 1
ATOM 748 O O . HIS A 1 87 ? 8.495 -3.381 1.532 1.00 94.06 87 HIS A O 1
ATOM 754 N N . ILE A 1 88 ? 6.300 -3.483 1.997 1.00 94.00 88 ILE A N 1
ATOM 755 C CA . ILE A 1 88 ? 6.209 -2.145 2.590 1.00 94.00 88 ILE A CA 1
ATOM 756 C C . ILE A 1 88 ? 6.350 -2.292 4.097 1.00 94.00 88 ILE A C 1
ATOM 758 O O . ILE A 1 88 ? 5.603 -3.036 4.740 1.00 94.00 88 ILE A O 1
ATOM 762 N N . THR A 1 89 ? 7.313 -1.584 4.672 1.00 92.88 89 THR A N 1
ATOM 763 C CA . THR A 1 89 ? 7.638 -1.726 6.089 1.00 92.88 89 THR A CA 1
ATOM 764 C C . THR A 1 89 ? 6.650 -0.975 6.983 1.00 92.88 89 THR A C 1
ATOM 766 O O . THR A 1 89 ? 6.043 0.031 6.606 1.00 92.88 89 THR A O 1
ATOM 769 N N . GLU A 1 90 ? 6.508 -1.436 8.228 1.00 91.56 90 GLU A N 1
ATOM 770 C CA . GLU A 1 90 ? 5.705 -0.720 9.225 1.00 91.56 90 GLU A CA 1
ATOM 771 C C . GLU A 1 90 ? 6.249 0.692 9.485 1.00 91.56 90 GLU A C 1
ATOM 773 O O . GLU A 1 90 ? 5.471 1.621 9.703 1.00 91.56 90 GLU A O 1
ATOM 778 N N . ASP A 1 91 ? 7.570 0.873 9.438 1.00 91.75 91 ASP A N 1
ATOM 779 C CA . ASP A 1 91 ? 8.211 2.161 9.700 1.00 91.75 91 ASP A CA 1
ATOM 780 C C . ASP A 1 91 ? 7.883 3.199 8.617 1.00 91.75 91 ASP A C 1
ATOM 782 O O . ASP A 1 91 ? 7.596 4.347 8.961 1.00 91.75 91 ASP A O 1
ATOM 786 N N . GLU A 1 92 ? 7.812 2.808 7.340 1.00 93.12 92 GLU A N 1
ATOM 787 C CA . GLU A 1 92 ? 7.351 3.686 6.250 1.00 93.12 92 GLU A CA 1
ATOM 788 C C . GLU A 1 92 ? 5.911 4.167 6.479 1.00 93.12 92 GLU A C 1
ATOM 790 O O . GLU A 1 92 ? 5.603 5.360 6.370 1.00 93.12 92 GLU A O 1
ATOM 795 N N . ILE A 1 93 ? 5.025 3.253 6.880 1.00 93.69 93 ILE A N 1
ATOM 796 C CA . ILE A 1 93 ? 3.615 3.565 7.143 1.00 93.69 93 ILE A CA 1
ATOM 797 C C . ILE A 1 93 ? 3.481 4.472 8.365 1.00 93.69 93 ILE A C 1
ATOM 799 O O . ILE A 1 93 ? 2.725 5.448 8.345 1.00 93.69 93 ILE A O 1
ATOM 803 N N . ILE A 1 94 ? 4.226 4.188 9.432 1.00 93.31 94 ILE A N 1
ATOM 804 C CA . ILE A 1 94 ? 4.228 5.000 10.651 1.00 93.31 94 ILE A CA 1
ATOM 805 C 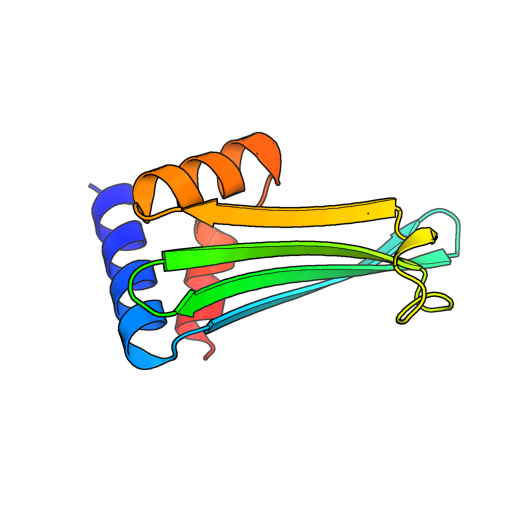C . ILE A 1 94 ? 4.794 6.388 10.378 1.00 93.31 94 ILE A C 1
ATOM 807 O O . ILE A 1 94 ? 4.261 7.378 10.885 1.00 93.31 94 ILE A O 1
ATOM 811 N N . PHE A 1 95 ? 5.850 6.479 9.577 1.00 92.69 95 PHE A N 1
ATOM 812 C CA . PHE A 1 95 ? 6.416 7.749 9.155 1.00 92.69 95 PHE A CA 1
ATOM 813 C C . PHE A 1 95 ? 5.377 8.591 8.415 1.00 92.69 95 PHE A C 1
ATOM 815 O O . PHE A 1 95 ? 5.195 9.764 8.751 1.00 92.69 95 PHE A O 1
ATOM 822 N N . LYS A 1 96 ? 4.625 7.990 7.484 1.00 93.19 96 LYS A N 1
ATOM 823 C CA . LYS A 1 96 ? 3.543 8.690 6.782 1.00 93.19 96 LYS A CA 1
ATOM 824 C C . LYS A 1 96 ? 2.399 9.093 7.719 1.00 93.19 96 LYS A C 1
ATOM 826 O O . LYS A 1 96 ? 1.927 10.226 7.627 1.00 93.19 96 LYS A O 1
ATOM 831 N N . CYS A 1 97 ? 2.025 8.241 8.678 1.00 92.00 97 CYS A N 1
ATOM 832 C CA . CYS A 1 97 ? 1.042 8.586 9.714 1.00 92.00 97 CYS A CA 1
ATOM 833 C C . CYS A 1 97 ? 1.427 9.837 10.525 1.00 92.00 97 CYS A C 1
ATOM 835 O O . CYS A 1 97 ? 0.537 10.500 11.041 1.00 92.00 97 CYS A O 1
ATOM 837 N N . ASN A 1 98 ? 2.724 10.133 10.685 1.00 89.06 98 ASN A N 1
ATOM 838 C CA . ASN A 1 98 ? 3.207 11.306 11.432 1.00 89.06 98 ASN A CA 1
ATOM 839 C C . ASN A 1 98 ? 3.238 12.592 10.605 1.00 89.06 98 ASN A C 1
ATOM 841 O O . ASN A 1 98 ? 3.361 13.673 11.173 1.00 89.06 98 ASN A O 1
ATOM 845 N N . LYS A 1 99 ? 3.228 12.461 9.277 1.00 85.12 99 LYS A N 1
ATOM 846 C CA . LYS A 1 99 ? 3.349 13.574 8.333 1.00 85.12 99 LYS A CA 1
ATOM 847 C C . LYS A 1 99 ? 2.010 14.054 7.776 1.00 85.12 99 LYS A C 1
ATOM 849 O O . LYS A 1 99 ? 2.003 15.082 7.107 1.00 85.12 99 LYS A O 1
ATOM 854 N N . SER A 1 100 ? 0.932 13.300 7.994 1.00 74.50 100 SER A N 1
ATOM 855 C CA . SER A 1 100 ? -0.423 13.657 7.544 1.00 74.50 100 SER A CA 1
ATOM 856 C C . SER A 1 100 ? -1.260 14.096 8.731 1.00 74.50 100 SER A C 1
ATOM 858 O O . SER A 1 100 ? -2.017 15.069 8.563 1.00 74.50 100 SER A O 1
#

Secondary structure (DSSP, 8-state):
-HHHHHHHHHHHHHHHHSEEEEEEEEEETTEEEEEEEEEEEETTEEEEEEEEEEGGGTT-GGG-SEEEEEEES-HHHHHHHHHHTS---HHHHHHHHHH-